Protein AF-A0A4V1A1A8-F1 (afdb_monomer_lite)

pLDDT: mean 90.23, std 8.87, range [41.28, 97.5]

Secondary structure (DSSP, 8-state):
-----TTTT-TTSB--TT-TTGGGSHHHHHHHHHHHHHS-HHHHHHHHHHTTTTTPPTT-SS----EEEEETTEEEESSHHHHHHHHHHHHHHHS---PPPSB-TTT--BEE-TTS--TTPEEB-STT-BHHHHHHHHH--

Structure (mmCIF, N/CA/C/O backbone):
data_AF-A0A4V1A1A8-F1
#
_entry.id   AF-A0A4V1A1A8-F1
#
loop_
_atom_site.group_PDB
_atom_site.id
_atom_site.type_symbol
_atom_site.label_atom_id
_atom_site.label_alt_id
_atom_site.label_comp_id
_atom_site.label_asym_id
_atom_site.label_entity_id
_atom_site.label_seq_id
_atom_site.pdbx_PDB_ins_code
_atom_site.Cartn_x
_atom_site.Cartn_y
_atom_site.Cartn_z
_atom_site.occupancy
_atom_site.B_iso_or_equiv
_atom_site.auth_seq_id
_atom_site.auth_comp_id
_atom_site.auth_asym_id
_atom_site.auth_atom_id
_atom_site.pdbx_PDB_model_num
ATOM 1 N N . MET A 1 1 ? 16.264 -15.815 8.026 1.00 41.28 1 MET A N 1
ATOM 2 C CA . MET A 1 1 ? 15.968 -16.641 6.838 1.00 41.28 1 MET A CA 1
ATOM 3 C C . MET A 1 1 ? 15.753 -15.684 5.678 1.00 41.28 1 MET A C 1
ATOM 5 O O . MET A 1 1 ? 14.864 -14.851 5.774 1.00 41.28 1 MET A O 1
ATOM 9 N N . ASN A 1 2 ? 16.626 -15.711 4.667 1.00 51.81 2 ASN A N 1
ATOM 10 C CA . ASN A 1 2 ? 16.478 -14.898 3.455 1.00 51.81 2 ASN A CA 1
ATOM 11 C C . ASN A 1 2 ? 15.438 -15.568 2.554 1.00 51.81 2 ASN A C 1
ATOM 13 O O . ASN A 1 2 ? 15.784 -16.324 1.651 1.00 51.81 2 ASN A O 1
ATOM 17 N N . GLU A 1 3 ? 14.159 -15.338 2.840 1.00 64.88 3 GLU A N 1
ATOM 18 C CA . GLU A 1 3 ? 13.093 -15.686 1.906 1.00 64.88 3 GLU A CA 1
ATOM 19 C C . GLU A 1 3 ? 13.126 -14.670 0.764 1.00 64.88 3 GLU A C 1
ATOM 21 O O . GLU A 1 3 ? 12.824 -13.486 0.926 1.00 64.88 3 GLU A O 1
ATOM 26 N N . GLN A 1 4 ? 13.599 -15.132 -0.385 1.00 72.31 4 GLN A N 1
ATOM 27 C CA . GLN A 1 4 ? 13.687 -14.344 -1.602 1.00 72.31 4 GLN A CA 1
ATOM 28 C C . GLN A 1 4 ? 12.271 -13.900 -2.011 1.00 72.31 4 GLN A C 1
ATOM 30 O O . GLN A 1 4 ? 11.339 -14.706 -1.943 1.00 72.31 4 GLN A O 1
ATOM 35 N N . PRO A 1 5 ? 12.059 -12.628 -2.395 1.00 82.62 5 PRO A N 1
ATOM 36 C CA . PRO A 1 5 ? 10.717 -12.141 -2.675 1.00 82.62 5 PRO A CA 1
ATOM 37 C C . PRO A 1 5 ? 10.124 -12.885 -3.881 1.00 82.62 5 PRO A C 1
ATOM 39 O O . PRO A 1 5 ? 10.819 -13.076 -4.882 1.00 82.62 5 PRO A O 1
ATOM 42 N N . PRO A 1 6 ? 8.830 -13.256 -3.841 1.00 87.50 6 PRO A N 1
ATOM 43 C CA . PRO A 1 6 ? 8.214 -14.118 -4.854 1.00 87.50 6 PRO A CA 1
ATOM 44 C C . PRO A 1 6 ? 8.130 -13.471 -6.242 1.00 87.50 6 PRO A C 1
ATOM 46 O O . PRO A 1 6 ? 7.838 -14.151 -7.217 1.00 87.50 6 PRO A O 1
ATOM 49 N N . CYS A 1 7 ? 8.357 -12.160 -6.338 1.00 91.62 7 CYS A N 1
ATOM 50 C CA . CYS A 1 7 ? 8.371 -11.408 -7.588 1.00 91.62 7 CYS A CA 1
ATOM 51 C C . CYS A 1 7 ? 9.718 -11.438 -8.324 1.00 91.62 7 CYS A C 1
ATOM 53 O O . CYS A 1 7 ? 9.786 -10.984 -9.467 1.00 91.62 7 CYS A O 1
ATOM 55 N N . LEU A 1 8 ? 10.795 -11.923 -7.697 1.00 89.88 8 LEU A N 1
ATOM 56 C CA . LEU A 1 8 ? 12.126 -11.860 -8.293 1.00 89.88 8 LEU A CA 1
ATOM 57 C C . LEU A 1 8 ? 12.198 -12.702 -9.577 1.00 89.88 8 LEU A C 1
ATOM 59 O O . LEU A 1 8 ? 11.859 -13.880 -9.576 1.00 89.88 8 LEU A O 1
ATOM 63 N N . GLY A 1 9 ? 12.666 -12.090 -10.668 1.00 86.81 9 GLY A N 1
ATOM 64 C CA . GLY A 1 9 ? 12.832 -12.755 -11.965 1.00 86.81 9 GLY A CA 1
ATOM 65 C C . GLY A 1 9 ? 11.541 -12.948 -12.767 1.00 86.81 9 GLY A C 1
ATOM 66 O O . GLY A 1 9 ? 11.590 -13.508 -13.860 1.00 86.81 9 GLY A O 1
ATOM 67 N N . LEU A 1 10 ? 10.396 -12.478 -12.266 1.00 91.56 10 LEU A N 1
ATOM 68 C CA . LEU A 1 10 ? 9.121 -12.580 -12.972 1.00 91.56 10 LEU A CA 1
ATOM 69 C C . LEU A 1 10 ? 8.844 -11.347 -13.851 1.00 91.56 10 LEU A C 1
ATOM 71 O O . LEU A 1 10 ? 9.268 -10.235 -13.524 1.00 91.56 10 LEU A O 1
ATOM 75 N N . PRO A 1 11 ? 8.120 -11.513 -14.973 1.00 92.75 11 PRO A N 1
ATOM 76 C CA . PRO A 1 11 ? 7.773 -10.409 -15.861 1.00 92.75 11 PRO A CA 1
ATOM 77 C C . PRO A 1 11 ? 6.652 -9.529 -15.283 1.00 92.75 11 PRO A C 1
ATOM 79 O O . PRO A 1 11 ? 5.968 -9.894 -14.330 1.00 92.75 11 PRO A O 1
ATOM 82 N N . GLY A 1 12 ? 6.428 -8.366 -15.901 1.00 92.25 12 GLY A N 1
ATOM 83 C CA . GLY A 1 12 ? 5.300 -7.477 -15.581 1.00 92.25 12 GLY A CA 1
ATOM 84 C C . GLY A 1 12 ? 5.540 -6.497 -14.429 1.00 92.25 12 GLY A C 1
ATOM 85 O O . GLY A 1 12 ? 4.695 -5.640 -14.180 1.00 92.25 12 GLY A O 1
ATOM 86 N N . PHE A 1 13 ? 6.692 -6.576 -13.757 1.00 94.69 13 PHE A N 1
ATOM 87 C CA . PHE A 1 13 ? 7.065 -5.653 -12.678 1.00 94.69 13 PHE A CA 1
ATOM 88 C C . PHE A 1 13 ? 7.715 -4.351 -13.160 1.00 94.69 13 PHE A C 1
ATOM 90 O O . PHE A 1 13 ? 7.761 -3.387 -12.401 1.00 94.69 13 PHE A O 1
ATOM 97 N N . LEU A 1 14 ? 8.186 -4.299 -14.407 1.00 93.88 14 LEU A N 1
ATOM 98 C CA . LEU A 1 14 ? 8.819 -3.126 -15.014 1.00 93.88 14 LEU A CA 1
ATOM 99 C C . LEU A 1 14 ? 8.037 -2.678 -16.252 1.00 93.88 14 LEU A C 1
ATOM 101 O O . LEU A 1 14 ? 7.546 -3.517 -17.014 1.00 93.88 14 LEU A O 1
ATOM 105 N N . ARG A 1 15 ? 7.957 -1.362 -16.471 1.00 92.19 15 ARG A N 1
ATOM 106 C CA . ARG A 1 15 ? 7.347 -0.753 -17.659 1.00 92.19 15 ARG A CA 1
ATOM 107 C C . ARG A 1 15 ? 8.175 -1.085 -18.909 1.00 92.19 15 ARG A C 1
ATOM 109 O O . ARG A 1 15 ? 9.352 -0.724 -18.956 1.00 92.19 15 ARG A O 1
ATOM 116 N N . PRO A 1 16 ? 7.584 -1.711 -19.943 1.00 89.00 16 PRO A N 1
ATOM 117 C CA . PRO A 1 16 ? 8.237 -1.869 -21.242 1.00 89.00 16 PRO A CA 1
ATOM 118 C C . PRO A 1 16 ? 8.486 -0.505 -21.903 1.00 89.00 16 PRO A C 1
ATOM 120 O O . PRO A 1 16 ? 7.675 0.408 -21.743 1.00 89.00 16 PRO A O 1
ATOM 123 N N . LYS A 1 17 ? 9.587 -0.365 -22.656 1.00 79.19 17 LYS A N 1
ATOM 124 C CA . LYS A 1 17 ? 10.033 0.928 -23.214 1.00 79.19 17 LYS A CA 1
ATOM 125 C C . LYS A 1 17 ? 9.026 1.590 -24.169 1.00 79.19 17 LYS A C 1
ATOM 127 O O . LYS A 1 17 ? 8.977 2.811 -24.195 1.00 79.19 17 LYS A O 1
ATOM 132 N N . ASP A 1 18 ? 8.161 0.819 -24.833 1.00 74.31 18 ASP A N 1
ATOM 133 C CA . ASP A 1 18 ? 7.342 1.316 -25.952 1.00 74.31 18 ASP A CA 1
ATOM 134 C C . ASP A 1 18 ? 5.853 0.943 -25.846 1.00 74.31 18 ASP A C 1
ATOM 136 O O . ASP A 1 18 ? 5.183 0.693 -26.846 1.00 74.31 18 ASP A O 1
ATOM 140 N N . THR A 1 19 ? 5.301 0.845 -24.631 1.00 76.88 19 THR A N 1
ATOM 141 C CA . THR A 1 19 ? 3.899 0.418 -24.456 1.00 76.88 19 THR A CA 1
ATOM 142 C C . THR A 1 19 ? 3.083 1.408 -23.634 1.00 76.88 19 THR A C 1
ATOM 144 O O . THR A 1 19 ? 3.043 1.360 -22.401 1.00 76.88 19 THR A O 1
ATOM 147 N N . SER A 1 20 ? 2.356 2.287 -24.330 1.00 77.12 20 SER A N 1
ATOM 148 C CA . SER A 1 20 ? 1.250 3.035 -23.727 1.00 77.12 20 SER A CA 1
ATOM 149 C C . SER A 1 20 ? 0.192 2.053 -23.219 1.00 77.12 20 SER A C 1
ATOM 151 O O . SER A 1 20 ? -0.173 1.117 -23.92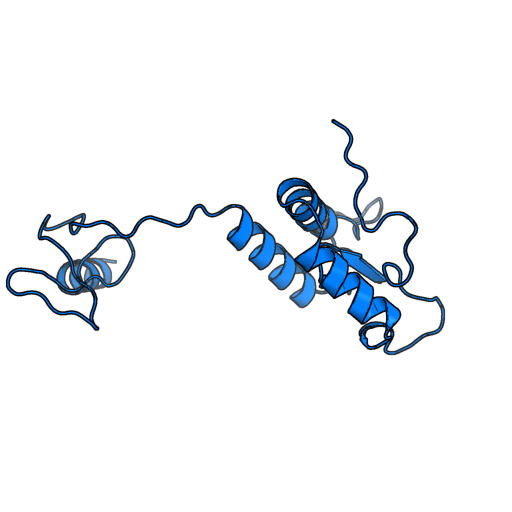6 1.00 77.12 20 SER A O 1
ATOM 153 N N . GLY A 1 21 ? -0.310 2.245 -21.999 1.00 84.25 21 GLY A N 1
ATOM 154 C CA . GLY A 1 21 ? -1.302 1.330 -21.426 1.00 84.25 21 GLY A CA 1
ATOM 155 C C . GLY A 1 21 ? -0.719 0.069 -20.779 1.00 84.25 21 GLY A C 1
ATOM 156 O O . GLY A 1 21 ? -1.472 -0.854 -20.483 1.00 84.25 21 GLY A O 1
ATOM 157 N N . TRP A 1 22 ? 0.589 0.013 -20.501 1.00 88.69 22 TRP A N 1
ATOM 158 C CA . TRP A 1 22 ? 1.225 -1.158 -19.877 1.00 88.69 22 TRP A CA 1
ATOM 159 C C . TRP A 1 22 ? 0.541 -1.643 -18.580 1.00 88.69 22 TRP A C 1
ATOM 161 O O . TRP A 1 22 ? 0.607 -2.824 -18.244 1.00 88.69 22 TRP A O 1
ATOM 171 N N . GLN A 1 23 ? -0.168 -0.756 -17.875 1.00 88.81 23 GLN A N 1
ATOM 172 C CA . GLN A 1 23 ? -0.936 -1.062 -16.668 1.00 88.81 23 GLN A CA 1
ATOM 173 C C . GLN A 1 23 ? -2.068 -2.088 -16.861 1.00 88.81 23 GLN A C 1
ATOM 175 O O . GLN A 1 23 ? -2.506 -2.675 -15.870 1.00 88.81 23 GLN A O 1
ATOM 180 N N . VAL A 1 24 ? -2.553 -2.289 -18.094 1.00 91.62 24 VAL A N 1
ATOM 181 C CA . VAL A 1 24 ? -3.603 -3.276 -18.417 1.00 91.62 24 VAL A CA 1
ATOM 182 C C . VAL A 1 24 ? -3.062 -4.538 -19.088 1.00 91.62 24 VAL A C 1
ATOM 184 O O . VAL A 1 24 ? -3.839 -5.431 -19.417 1.00 91.62 24 VAL A O 1
ATOM 187 N N . LEU A 1 25 ? -1.745 -4.647 -19.286 1.00 92.88 25 LEU A N 1
ATOM 188 C CA . LEU A 1 25 ? -1.165 -5.862 -19.851 1.00 92.88 25 LEU A CA 1
ATOM 189 C C . LEU A 1 25 ? -1.400 -7.051 -18.907 1.00 92.88 25 LEU A C 1
ATOM 191 O O . LEU A 1 25 ? -1.261 -6.889 -17.689 1.00 92.88 25 LEU A O 1
ATOM 195 N N . PRO A 1 26 ? -1.664 -8.259 -19.440 1.00 94.06 26 PRO A N 1
ATOM 196 C CA . PRO A 1 26 ? -1.860 -9.452 -18.620 1.00 94.06 26 PRO A CA 1
ATOM 197 C C . PRO A 1 26 ? -0.712 -9.701 -17.636 1.00 94.06 26 PRO A C 1
ATOM 199 O O . PRO A 1 26 ? -0.958 -10.005 -16.472 1.00 94.06 26 PRO A O 1
ATOM 202 N N . ALA A 1 27 ? 0.536 -9.486 -18.067 1.00 93.25 27 ALA A N 1
ATOM 203 C CA . ALA A 1 27 ? 1.712 -9.628 -17.210 1.00 93.25 27 ALA A CA 1
ATOM 204 C C . ALA A 1 27 ? 1.703 -8.638 -16.032 1.00 93.25 27 ALA A C 1
ATOM 206 O O . ALA A 1 27 ? 1.991 -9.024 -14.904 1.00 93.25 27 ALA A O 1
ATOM 207 N N . THR A 1 28 ? 1.319 -7.380 -16.262 1.00 94.75 28 THR A N 1
ATOM 208 C CA . THR A 1 28 ? 1.236 -6.356 -15.209 1.00 94.75 28 THR A CA 1
ATOM 209 C C . THR A 1 28 ? 0.095 -6.646 -14.237 1.00 94.75 28 THR A C 1
ATOM 211 O O . THR A 1 28 ? 0.249 -6.495 -13.025 1.00 94.75 28 THR A O 1
ATOM 214 N N . ILE A 1 29 ? -1.054 -7.104 -14.743 1.00 94.75 29 ILE A N 1
ATOM 215 C CA . ILE A 1 29 ? -2.187 -7.522 -13.906 1.00 94.75 29 ILE A CA 1
ATOM 216 C C . ILE A 1 29 ? -1.778 -8.707 -13.019 1.00 94.75 29 ILE A C 1
ATOM 218 O O . ILE A 1 29 ? -2.016 -8.671 -11.809 1.00 94.75 29 ILE A O 1
ATOM 222 N N . ALA A 1 30 ? -1.104 -9.708 -13.594 1.00 94.94 30 ALA A N 1
ATOM 223 C CA . ALA A 1 30 ? -0.584 -10.858 -12.861 1.00 94.94 30 ALA A CA 1
ATOM 224 C C . ALA A 1 30 ? 0.469 -10.452 -11.816 1.00 94.94 30 ALA A C 1
ATOM 226 O O . ALA A 1 30 ? 0.405 -10.918 -10.680 1.00 94.94 30 ALA A O 1
ATOM 227 N N . ALA A 1 31 ? 1.383 -9.538 -12.153 1.00 95.00 31 ALA A N 1
ATOM 228 C CA . ALA A 1 31 ? 2.392 -9.019 -11.230 1.00 95.00 31 ALA A CA 1
ATOM 229 C C . ALA A 1 31 ? 1.759 -8.325 -10.012 1.00 95.00 31 ALA A C 1
ATOM 231 O O . ALA A 1 31 ? 2.166 -8.568 -8.873 1.00 95.00 31 ALA A O 1
ATOM 232 N N . LYS A 1 32 ? 0.716 -7.510 -10.227 1.00 95.25 32 LYS A N 1
ATOM 233 C CA . LYS A 1 32 ? -0.032 -6.873 -9.130 1.00 95.25 32 LYS A CA 1
ATOM 234 C C . LYS A 1 32 ? -0.672 -7.904 -8.203 1.00 95.25 32 LYS A C 1
ATOM 236 O O . LYS A 1 32 ? -0.498 -7.796 -6.991 1.00 95.25 32 LYS A O 1
ATOM 241 N N . ALA A 1 33 ? -1.382 -8.884 -8.769 1.00 93.94 33 ALA A N 1
ATOM 242 C CA . ALA A 1 33 ? -2.033 -9.945 -8.001 1.00 93.94 33 ALA A CA 1
ATOM 243 C C . ALA A 1 33 ? -1.004 -10.755 -7.201 1.00 93.94 33 ALA A C 1
ATOM 245 O O . ALA A 1 33 ? -1.138 -10.904 -5.991 1.00 93.94 33 ALA A O 1
ATOM 246 N N . LEU A 1 34 ? 0.097 -11.163 -7.840 1.00 94.25 34 LEU A N 1
ATOM 247 C CA . LEU A 1 34 ? 1.182 -11.876 -7.172 1.00 94.25 34 LEU A CA 1
ATOM 248 C C . LEU A 1 34 ? 1.725 -11.093 -5.970 1.00 94.25 34 LEU A C 1
ATOM 250 O O . LEU A 1 34 ? 1.898 -11.657 -4.889 1.00 94.25 34 LEU A O 1
ATOM 254 N N . CYS A 1 35 ? 1.968 -9.792 -6.147 1.00 93.38 35 CYS A N 1
ATOM 255 C CA . CYS A 1 35 ? 2.412 -8.919 -5.068 1.00 93.38 35 CYS A CA 1
ATOM 256 C C . CYS A 1 35 ? 1.437 -8.932 -3.885 1.00 93.38 35 CYS A C 1
ATOM 258 O O . CYS A 1 35 ? 1.877 -9.071 -2.748 1.00 93.38 35 CYS A O 1
ATOM 260 N N . SER A 1 36 ? 0.140 -8.760 -4.144 1.00 89.00 36 SER A N 1
ATOM 261 C CA . SER A 1 36 ? -0.886 -8.672 -3.101 1.00 89.00 36 SER A CA 1
ATOM 262 C C . SER A 1 36 ? -1.179 -10.008 -2.414 1.00 89.00 36 SER A C 1
ATOM 264 O O . SER A 1 36 ? -1.484 -10.007 -1.223 1.00 89.00 36 SER A O 1
ATOM 266 N N . ASP A 1 37 ? -1.051 -11.122 -3.135 1.00 92.25 37 ASP A N 1
ATOM 267 C CA . ASP A 1 37 ? -1.521 -12.431 -2.671 1.00 92.25 37 ASP A CA 1
ATOM 268 C C . ASP A 1 37 ? -0.405 -13.306 -2.084 1.00 92.25 37 ASP A C 1
ATOM 270 O O . ASP A 1 37 ? -0.658 -14.127 -1.202 1.00 92.25 37 ASP A O 1
ATOM 274 N N . ARG A 1 38 ? 0.830 -13.178 -2.590 1.00 91.50 38 ARG A N 1
ATOM 275 C CA . ARG A 1 38 ? 1.940 -14.098 -2.267 1.00 91.50 38 ARG A CA 1
ATOM 276 C C . ARG A 1 38 ? 3.065 -13.452 -1.466 1.00 91.50 38 ARG A C 1
ATOM 278 O O . ARG A 1 38 ? 3.880 -14.174 -0.900 1.00 91.50 38 ARG A O 1
ATOM 285 N N . CYS A 1 39 ? 3.172 -12.124 -1.455 1.00 93.19 39 CYS A N 1
ATOM 286 C CA . CYS A 1 39 ? 4.303 -11.459 -0.814 1.00 93.19 39 CYS A CA 1
ATOM 287 C C . CYS A 1 39 ? 4.178 -11.509 0.720 1.00 93.19 39 CYS A C 1
ATOM 289 O O . CYS A 1 39 ? 3.134 -11.112 1.248 1.00 93.19 39 CYS A O 1
ATOM 291 N N . PRO A 1 40 ? 5.227 -11.933 1.455 1.00 92.75 40 PRO A N 1
ATOM 292 C CA . PRO A 1 40 ? 5.229 -11.871 2.912 1.00 92.75 40 PRO A CA 1
ATOM 293 C C . PRO A 1 40 ? 4.931 -10.454 3.410 1.00 92.75 40 PRO A C 1
ATOM 295 O O .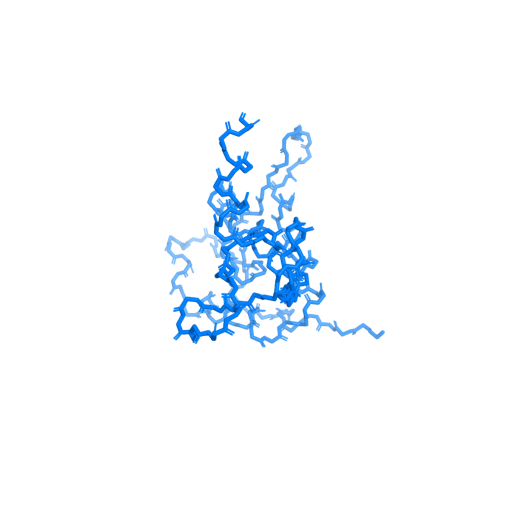 PRO A 1 40 ? 5.430 -9.476 2.850 1.00 92.75 40 PRO A O 1
ATOM 298 N N . ARG A 1 41 ? 4.133 -10.335 4.479 1.00 91.00 41 ARG A N 1
ATOM 299 C CA . ARG A 1 41 ? 3.618 -9.043 4.973 1.00 91.00 41 ARG A CA 1
ATOM 300 C C . ARG A 1 41 ? 4.726 -8.013 5.212 1.00 91.00 41 ARG A C 1
ATOM 302 O O . ARG A 1 41 ? 4.571 -6.859 4.812 1.00 91.00 41 ARG A O 1
ATOM 309 N N . ASP A 1 42 ? 5.827 -8.423 5.838 1.00 91.88 42 ASP A N 1
ATOM 310 C CA . ASP A 1 42 ? 6.936 -7.525 6.174 1.00 91.88 42 ASP A CA 1
ATOM 311 C C . ASP A 1 42 ? 7.694 -7.067 4.924 1.00 91.88 42 ASP A C 1
ATOM 313 O O . ASP A 1 42 ? 7.950 -5.873 4.758 1.00 91.88 42 ASP A O 1
ATOM 317 N N . THR A 1 43 ? 7.956 -7.984 3.989 1.00 93.81 43 THR A N 1
ATOM 318 C CA . THR A 1 43 ? 8.564 -7.676 2.687 1.00 93.81 43 THR A CA 1
ATOM 319 C C . THR A 1 43 ? 7.672 -6.749 1.864 1.00 93.81 43 THR A C 1
ATOM 321 O O . THR A 1 43 ? 8.151 -5.782 1.270 1.00 93.81 43 THR A O 1
ATOM 324 N N . PHE A 1 44 ? 6.360 -6.984 1.867 1.00 94.81 44 PHE A N 1
ATOM 325 C CA . PHE A 1 44 ? 5.384 -6.145 1.179 1.00 94.81 44 PHE A CA 1
ATOM 326 C C . PHE A 1 44 ? 5.317 -4.731 1.782 1.00 94.81 44 PHE A C 1
ATOM 328 O O . PHE A 1 44 ? 5.300 -3.743 1.045 1.00 94.81 44 PHE A O 1
ATOM 335 N N . LEU A 1 45 ? 5.350 -4.612 3.116 1.00 95.00 45 LEU A N 1
ATOM 336 C CA . LEU A 1 45 ? 5.409 -3.323 3.812 1.00 95.00 45 LEU A CA 1
ATOM 337 C C . LEU A 1 45 ? 6.716 -2.569 3.523 1.00 95.00 45 LEU A C 1
ATOM 339 O O . LEU A 1 45 ? 6.679 -1.363 3.265 1.00 95.00 45 LEU A O 1
ATOM 343 N N . ALA A 1 46 ? 7.860 -3.256 3.554 1.00 95.12 46 ALA A N 1
ATOM 344 C CA . ALA A 1 46 ? 9.151 -2.666 3.207 1.00 95.12 46 ALA A CA 1
ATOM 345 C C . ALA A 1 46 ? 9.151 -2.166 1.753 1.00 95.12 46 ALA A C 1
ATOM 347 O O . ALA A 1 46 ? 9.502 -1.015 1.504 1.00 95.12 46 ALA A O 1
ATOM 348 N N . CYS A 1 47 ? 8.637 -2.977 0.822 1.00 96.31 47 CYS A N 1
ATOM 349 C CA . CYS A 1 47 ? 8.469 -2.610 -0.583 1.00 96.31 47 CYS A CA 1
ATOM 350 C C . CYS A 1 47 ? 7.608 -1.345 -0.750 1.00 96.31 47 CYS A C 1
ATOM 352 O O . CYS A 1 47 ? 7.998 -0.429 -1.473 1.00 96.31 47 CYS A O 1
ATOM 354 N N . ALA A 1 48 ? 6.481 -1.243 -0.033 1.00 97.06 48 ALA A N 1
ATOM 355 C CA . ALA A 1 48 ? 5.612 -0.065 -0.083 1.00 97.06 48 ALA A CA 1
ATOM 356 C C . ALA A 1 48 ? 6.317 1.211 0.406 1.00 97.0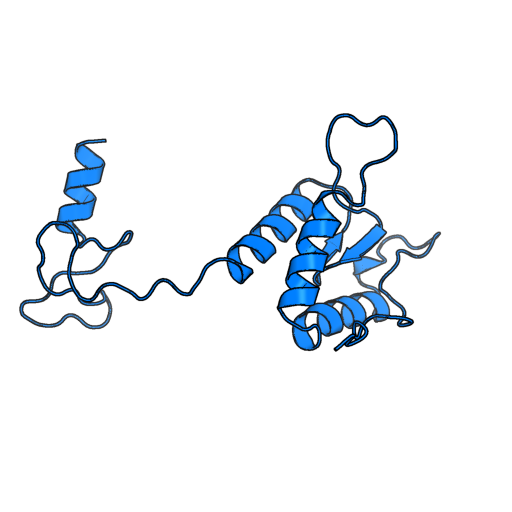6 48 ALA A C 1
ATOM 358 O O . ALA A 1 48 ? 6.108 2.284 -0.158 1.00 97.06 48 ALA A O 1
ATOM 359 N N . ARG A 1 49 ? 7.158 1.103 1.445 1.00 97.00 49 ARG A N 1
ATOM 360 C CA . ARG A 1 49 ? 7.959 2.226 1.958 1.00 97.00 49 ARG A CA 1
ATOM 361 C C . ARG A 1 49 ? 9.031 2.651 0.962 1.00 97.00 49 ARG A C 1
ATOM 363 O O . ARG A 1 49 ? 9.128 3.837 0.677 1.00 97.00 49 ARG A O 1
ATOM 370 N N . SER A 1 50 ? 9.779 1.702 0.401 1.00 96.69 50 SER A N 1
ATOM 371 C CA . SER A 1 50 ? 10.799 1.991 -0.613 1.00 96.69 50 SER A CA 1
ATOM 372 C C . SER A 1 50 ? 10.199 2.660 -1.851 1.00 96.69 50 SER A C 1
ATOM 374 O O . SER A 1 50 ? 10.779 3.600 -2.385 1.00 96.69 50 SER A O 1
ATOM 376 N N . ALA A 1 51 ? 9.002 2.245 -2.271 1.00 97.31 51 ALA A N 1
ATOM 377 C CA . ALA A 1 51 ? 8.314 2.834 -3.416 1.00 97.31 51 ALA A CA 1
ATOM 378 C C . ALA A 1 51 ? 7.983 4.329 -3.243 1.00 97.31 51 ALA A C 1
ATOM 380 O O . ALA A 1 51 ? 7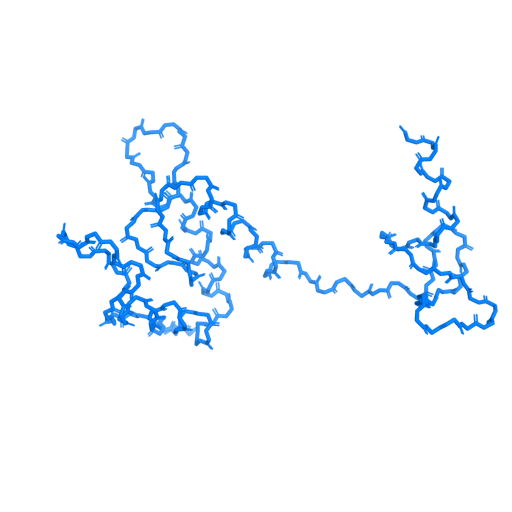.792 5.014 -4.244 1.00 97.31 51 ALA A O 1
ATOM 381 N N . LEU A 1 52 ? 7.921 4.855 -2.011 1.00 97.50 52 LEU A N 1
ATOM 382 C CA . LEU A 1 52 ? 7.667 6.282 -1.778 1.00 97.50 52 LEU A CA 1
ATOM 383 C C . LEU A 1 52 ? 8.849 7.183 -2.145 1.00 97.50 52 LEU A C 1
ATOM 385 O O . LEU A 1 52 ? 8.637 8.371 -2.356 1.00 97.50 52 LEU A O 1
ATOM 389 N N . THR A 1 53 ? 10.066 6.642 -2.209 1.00 95.31 53 THR A N 1
ATOM 390 C CA . THR A 1 53 ? 11.278 7.431 -2.480 1.00 95.31 53 THR A CA 1
ATOM 391 C C . THR A 1 53 ? 12.096 6.906 -3.654 1.00 95.31 53 THR A C 1
ATOM 393 O O . THR A 1 53 ? 13.015 7.583 -4.098 1.00 95.31 53 THR A O 1
ATOM 396 N N . ALA A 1 54 ? 11.790 5.717 -4.181 1.00 95.56 54 ALA A N 1
ATOM 397 C CA . ALA A 1 54 ? 12.572 5.079 -5.242 1.00 95.56 54 ALA A CA 1
ATOM 398 C C . ALA A 1 54 ? 12.552 5.817 -6.596 1.00 95.56 54 ALA A C 1
ATOM 400 O O . ALA A 1 54 ? 13.319 5.452 -7.480 1.00 95.56 54 ALA A O 1
ATOM 401 N N . GLY A 1 55 ? 11.690 6.822 -6.776 1.00 92.88 55 GLY A N 1
ATOM 402 C CA . GLY A 1 55 ? 11.701 7.688 -7.958 1.00 92.88 55 GLY A CA 1
ATOM 403 C C . GLY A 1 55 ? 12.570 8.938 -7.808 1.00 92.88 55 GLY A C 1
ATOM 404 O O . GLY A 1 55 ? 12.635 9.718 -8.749 1.00 92.88 55 GLY A O 1
ATOM 405 N N . THR A 1 56 ? 13.195 9.141 -6.645 1.00 92.69 56 THR A N 1
ATOM 406 C CA . THR A 1 56 ? 14.018 10.325 -6.355 1.00 92.69 56 THR A CA 1
ATOM 407 C C . THR A 1 56 ? 15.387 10.185 -7.012 1.00 92.69 56 THR A C 1
ATOM 409 O O . THR A 1 56 ? 16.111 9.220 -6.748 1.00 92.69 56 THR A O 1
ATOM 412 N N . CYS A 1 57 ? 15.749 11.147 -7.853 1.00 88.00 57 CYS A N 1
ATOM 413 C CA . CYS A 1 57 ? 17.052 11.213 -8.507 1.00 88.00 57 CYS A CA 1
ATOM 414 C C . CYS A 1 57 ? 18.089 11.953 -7.649 1.00 88.00 57 CYS A C 1
ATOM 416 O O . CYS A 1 57 ? 17.766 12.706 -6.731 1.00 88.00 57 CYS A O 1
ATOM 418 N N . PHE A 1 58 ? 19.371 11.758 -7.969 1.00 87.06 58 PHE A N 1
ATOM 419 C CA . PHE A 1 58 ? 20.452 12.506 -7.329 1.00 87.06 58 PHE A CA 1
ATOM 420 C C . PHE A 1 58 ? 20.288 14.013 -7.580 1.00 87.06 58 PHE A C 1
ATOM 422 O O . PHE A 1 58 ? 20.184 14.437 -8.730 1.00 87.06 58 PHE A O 1
ATOM 429 N N . GLY A 1 59 ? 20.292 14.806 -6.507 1.00 86.06 59 GLY A N 1
ATOM 430 C CA . GLY A 1 59 ? 20.148 16.264 -6.565 1.00 86.06 59 GLY A CA 1
ATOM 431 C C . GLY A 1 59 ? 18.709 16.784 -6.484 1.00 86.06 59 GLY A C 1
ATOM 432 O O . GLY A 1 59 ? 18.525 17.996 -6.454 1.00 86.06 59 GLY A O 1
ATOM 433 N N . GLU A 1 60 ? 17.698 15.913 -6.416 1.00 86.44 60 GLU A N 1
ATOM 434 C CA . GLU A 1 60 ? 16.327 16.335 -6.106 1.00 86.44 60 GLU A CA 1
ATOM 435 C C . GLU A 1 60 ? 16.162 16.528 -4.588 1.00 86.44 60 GLU A C 1
ATOM 437 O O . GLU A 1 60 ? 16.487 15.639 -3.800 1.00 86.44 60 GLU A O 1
ATOM 442 N N . GLU A 1 61 ? 15.656 17.693 -4.169 1.00 83.00 61 GLU A N 1
ATOM 443 C CA . GLU A 1 61 ? 15.386 17.988 -2.752 1.00 83.00 61 GLU A CA 1
ATOM 444 C C . GLU A 1 61 ? 14.083 17.339 -2.261 1.00 83.00 61 GLU A C 1
ATO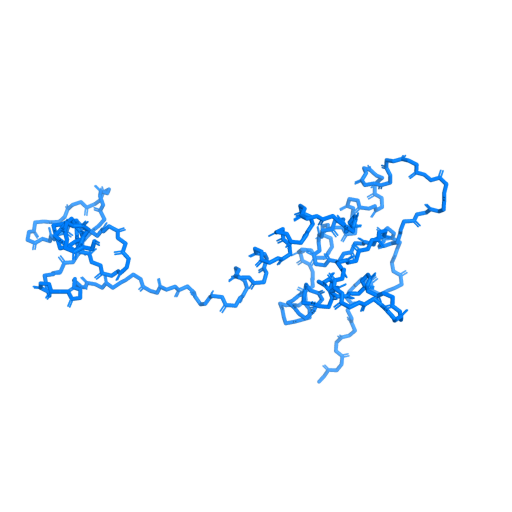M 446 O O . GLU A 1 61 ? 13.977 16.933 -1.102 1.00 83.00 61 GLU A O 1
ATOM 451 N N . GLU A 1 62 ? 13.090 17.207 -3.144 1.00 86.94 62 GLU A N 1
ATOM 452 C CA . GLU A 1 62 ? 11.792 16.621 -2.814 1.00 86.94 62 GLU A CA 1
ATOM 453 C C . GLU A 1 62 ? 11.731 15.131 -3.191 1.00 86.94 62 GLU A C 1
ATOM 455 O O . GLU A 1 62 ? 11.971 14.778 -4.349 1.00 86.94 62 GLU A O 1
ATOM 460 N N . PRO A 1 63 ? 11.361 14.234 -2.254 1.00 88.94 63 PRO A N 1
ATOM 461 C CA . PRO A 1 63 ? 11.230 12.814 -2.550 1.00 88.94 63 PRO A CA 1
ATOM 462 C C . PRO A 1 63 ? 10.151 12.541 -3.596 1.00 88.94 63 PRO A C 1
ATOM 464 O O . PRO A 1 63 ? 9.006 12.980 -3.457 1.00 88.94 63 PRO A O 1
ATOM 467 N N . ARG A 1 64 ? 10.486 11.718 -4.591 1.00 92.50 64 ARG A N 1
ATOM 468 C CA . ARG A 1 64 ? 9.542 11.250 -5.607 1.00 92.50 64 ARG A CA 1
ATOM 469 C C . ARG A 1 64 ? 9.250 9.767 -5.458 1.00 92.50 64 ARG A C 1
ATOM 471 O O . ARG A 1 64 ? 10.137 8.924 -5.286 1.00 92.50 64 ARG A O 1
ATOM 478 N N . VAL A 1 65 ? 7.966 9.444 -5.576 1.00 96.44 65 VAL A N 1
ATOM 479 C CA . VAL A 1 65 ? 7.509 8.056 -5.630 1.00 96.44 65 VAL A CA 1
ATOM 480 C C . VAL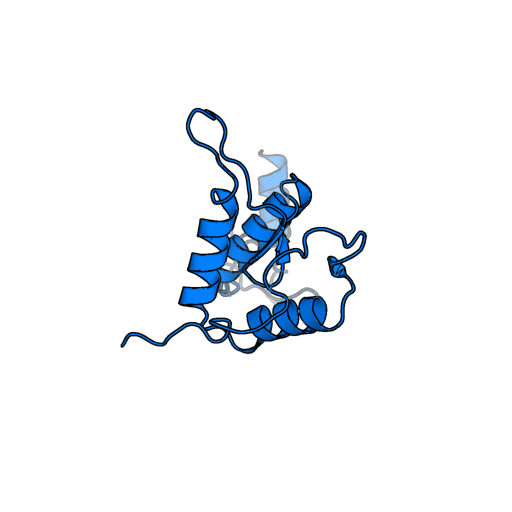 A 1 65 ? 7.991 7.382 -6.906 1.00 96.44 65 VAL A C 1
ATOM 482 O O . VAL A 1 65 ? 8.217 8.039 -7.920 1.00 96.44 65 VAL A O 1
ATOM 485 N N . ALA A 1 66 ? 8.119 6.059 -6.862 1.00 96.62 66 ALA A N 1
ATOM 486 C CA . ALA A 1 66 ? 8.552 5.268 -8.002 1.00 96.62 66 ALA A CA 1
ATOM 487 C C . ALA A 1 66 ? 7.699 5.543 -9.262 1.00 96.62 66 ALA A C 1
ATOM 489 O O . ALA A 1 66 ? 6.488 5.778 -9.179 1.00 96.62 66 ALA A O 1
ATOM 490 N N . ASP A 1 67 ? 8.324 5.467 -10.436 1.00 94.12 67 ASP A N 1
ATOM 491 C CA . ASP A 1 67 ? 7.661 5.513 -11.744 1.00 94.12 67 ASP A CA 1
ATOM 492 C C . ASP A 1 67 ? 8.045 4.285 -12.576 1.00 94.12 67 ASP A C 1
ATOM 494 O O . ASP A 1 67 ? 9.166 3.786 -12.497 1.00 94.12 67 ASP A O 1
ATOM 498 N N . GLY A 1 68 ? 7.105 3.800 -13.385 1.00 93.88 68 GLY A N 1
ATOM 499 C CA . GLY A 1 68 ? 7.346 2.743 -14.360 1.00 93.88 68 GLY A CA 1
ATOM 500 C C . GLY A 1 68 ? 7.574 1.355 -13.760 1.00 93.88 68 GLY A C 1
ATOM 501 O O . GLY A 1 68 ? 8.181 0.512 -14.415 1.00 93.88 68 GLY A O 1
ATOM 502 N N . VAL A 1 69 ? 7.099 1.094 -12.540 1.00 95.44 69 VAL A N 1
ATOM 503 C CA . VAL A 1 69 ? 7.293 -0.192 -11.846 1.00 95.44 69 VAL A CA 1
ATOM 504 C C . VAL A 1 69 ? 6.040 -0.633 -11.094 1.00 95.44 69 VAL A C 1
ATOM 506 O O . VAL A 1 69 ? 5.211 0.194 -10.721 1.00 95.44 69 VAL A O 1
ATOM 509 N N . VAL A 1 70 ? 5.887 -1.937 -10.857 1.00 96.25 70 VAL A N 1
ATOM 510 C CA . VAL A 1 70 ? 4.894 -2.470 -9.916 1.00 96.25 70 VAL A CA 1
ATOM 511 C C . VAL A 1 70 ? 5.570 -2.693 -8.569 1.00 96.25 70 VAL A C 1
ATOM 513 O O . VAL A 1 70 ? 6.439 -3.553 -8.445 1.00 96.25 70 VAL A O 1
ATOM 516 N N . MET A 1 71 ? 5.154 -1.950 -7.546 1.00 96.31 71 MET A N 1
ATOM 517 C CA . MET A 1 71 ? 5.640 -2.119 -6.174 1.00 96.31 71 MET A CA 1
ATOM 518 C C . MET A 1 71 ? 4.465 -2.146 -5.205 1.00 96.31 71 MET A C 1
ATOM 520 O O . MET A 1 71 ? 3.503 -1.396 -5.358 1.00 96.31 71 MET A O 1
ATOM 524 N N . ALA A 1 72 ? 4.523 -3.044 -4.218 1.00 95.44 72 ALA A N 1
ATOM 525 C CA . ALA A 1 72 ? 3.443 -3.259 -3.252 1.00 95.44 72 ALA A CA 1
ATOM 526 C C . ALA A 1 72 ? 2.048 -3.410 -3.907 1.00 95.44 72 ALA A C 1
ATOM 528 O O . ALA A 1 72 ? 1.057 -2.848 -3.441 1.00 95.44 72 ALA A O 1
ATOM 529 N N . GLY A 1 73 ? 1.978 -4.142 -5.028 1.00 95.25 73 GLY A N 1
ATOM 530 C CA . GLY A 1 73 ? 0.733 -4.395 -5.773 1.00 95.25 73 GLY A CA 1
ATOM 531 C C . GLY A 1 73 ? 0.170 -3.184 -6.532 1.00 95.25 73 GLY A C 1
ATOM 532 O O . GLY A 1 73 ? -0.931 -3.253 -7.085 1.00 95.25 73 GLY A O 1
ATOM 533 N N . ILE A 1 74 ? 0.904 -2.072 -6.581 1.00 96.19 74 ILE A N 1
ATOM 534 C CA . ILE A 1 74 ? 0.488 -0.816 -7.210 1.00 96.19 74 ILE A CA 1
ATOM 535 C C . ILE A 1 74 ? 1.354 -0.565 -8.444 1.00 96.19 74 ILE A C 1
ATOM 537 O O . ILE A 1 74 ? 2.565 -0.735 -8.398 1.00 96.19 74 ILE A O 1
ATOM 541 N N . VAL A 1 75 ? 0.727 -0.131 -9.542 1.00 95.94 75 VAL A N 1
ATOM 542 C CA . VAL A 1 75 ? 1.451 0.419 -10.697 1.00 95.94 75 VAL A CA 1
ATOM 543 C C . VAL A 1 75 ? 1.887 1.829 -10.335 1.00 95.94 75 VAL A C 1
ATOM 545 O O . VAL A 1 75 ? 1.050 2.732 -10.240 1.00 95.94 75 VAL A O 1
ATOM 548 N N . CYS A 1 76 ? 3.179 2.003 -10.103 1.00 96.31 76 CYS A N 1
ATOM 549 C CA . CYS A 1 76 ? 3.760 3.264 -9.699 1.00 96.31 76 CYS A CA 1
ATOM 550 C C . CYS A 1 76 ? 3.990 4.160 -10.923 1.00 96.31 76 CYS A C 1
ATOM 552 O O . CYS A 1 76 ? 4.585 3.727 -11.911 1.00 96.31 76 CYS A O 1
ATOM 554 N N . ARG A 1 77 ? 3.456 5.387 -10.872 1.00 93.81 77 ARG A N 1
ATOM 555 C CA . ARG A 1 77 ? 3.423 6.343 -11.998 1.00 93.81 77 ARG A CA 1
ATOM 556 C C . ARG A 1 77 ? 4.138 7.667 -11.707 1.00 93.81 77 ARG A C 1
ATOM 558 O O . ARG A 1 77 ? 3.942 8.637 -12.430 1.00 93.81 77 ARG A O 1
ATOM 565 N N . GLY A 1 78 ? 4.890 7.746 -10.609 1.00 93.62 78 GLY A N 1
ATOM 566 C CA . GLY A 1 78 ? 5.558 8.984 -10.204 1.00 93.62 78 GLY A CA 1
ATOM 567 C C . GLY A 1 78 ? 4.610 10.125 -9.809 1.00 93.62 78 GLY A C 1
ATOM 568 O O . GLY A 1 78 ? 5.038 11.275 -9.809 1.00 93.62 78 GLY A O 1
ATOM 569 N N . ASP A 1 79 ? 3.335 9.832 -9.517 1.00 94.00 79 ASP A N 1
ATOM 570 C CA . ASP A 1 79 ? 2.282 10.828 -9.277 1.00 94.00 79 ASP A CA 1
ATOM 571 C C . ASP A 1 79 ? 1.736 10.819 -7.832 1.00 94.00 79 ASP A C 1
ATOM 573 O O . ASP A 1 79 ? 1.860 9.848 -7.077 1.00 94.00 79 ASP A O 1
ATOM 577 N N . ALA A 1 80 ? 1.065 11.910 -7.448 1.00 95.00 80 ALA A N 1
ATOM 578 C CA . ALA A 1 80 ? 0.478 12.074 -6.113 1.00 95.00 80 ALA A CA 1
ATOM 579 C C . ALA A 1 80 ? -0.611 11.027 -5.792 1.00 95.00 80 ALA A C 1
ATOM 581 O O . ALA A 1 80 ? -0.864 10.701 -4.628 1.00 95.00 80 ALA A O 1
ATOM 582 N N . LEU A 1 81 ? -1.273 10.470 -6.816 1.00 95.69 81 LEU A N 1
ATOM 583 C CA . LEU A 1 81 ? -2.262 9.404 -6.634 1.00 95.69 81 LEU A CA 1
ATOM 584 C C . LEU A 1 81 ? -1.591 8.095 -6.204 1.00 95.69 81 LEU A C 1
ATOM 586 O O . LEU A 1 81 ? -2.086 7.421 -5.295 1.00 95.69 81 LEU A O 1
ATOM 590 N N . THR A 1 82 ? -0.456 7.765 -6.818 1.00 96.25 82 THR A N 1
ATOM 591 C CA . THR A 1 82 ? 0.404 6.636 -6.455 1.00 96.25 82 THR A CA 1
ATOM 592 C C . THR A 1 82 ? 0.908 6.805 -5.028 1.00 96.25 82 THR A C 1
ATOM 594 O O . THR A 1 82 ? 0.780 5.881 -4.222 1.00 96.25 82 THR A O 1
ATOM 597 N N . GLU A 1 83 ? 1.399 7.995 -4.678 1.00 97.19 83 GLU A N 1
ATOM 598 C CA . GLU A 1 83 ? 1.858 8.297 -3.321 1.00 97.19 83 GLU A CA 1
ATOM 599 C C . GLU A 1 83 ? 0.757 8.071 -2.280 1.00 97.19 83 GLU A C 1
ATOM 601 O O . GLU A 1 83 ? 0.941 7.345 -1.297 1.00 97.19 83 GLU A O 1
ATOM 606 N N . LYS A 1 84 ? -0.430 8.639 -2.519 1.00 97.38 84 LYS A N 1
ATOM 607 C CA . LYS A 1 84 ? -1.585 8.483 -1.629 1.00 97.38 84 LYS A CA 1
ATOM 608 C C . LYS A 1 84 ? -1.987 7.015 -1.470 1.00 97.38 84 LYS A C 1
ATOM 610 O O . LYS A 1 84 ? -2.341 6.595 -0.363 1.00 97.38 84 LYS A O 1
ATOM 615 N N . ALA A 1 85 ? -1.936 6.233 -2.549 1.00 96.75 85 ALA A N 1
ATOM 616 C CA . ALA A 1 85 ? -2.235 4.804 -2.516 1.00 96.75 85 ALA A CA 1
ATOM 617 C C . ALA A 1 85 ? -1.205 4.025 -1.677 1.00 96.75 85 ALA A C 1
ATOM 619 O O . ALA A 1 85 ? -1.600 3.268 -0.787 1.00 96.75 85 ALA A O 1
ATOM 620 N N . LEU A 1 86 ? 0.092 4.272 -1.876 1.00 97.25 86 LEU A N 1
ATOM 621 C CA . LEU A 1 86 ? 1.171 3.647 -1.101 1.00 97.25 86 LEU A CA 1
ATOM 622 C C . LEU A 1 86 ? 1.082 3.997 0.390 1.00 97.25 86 LEU A C 1
ATOM 624 O O . LEU A 1 86 ? 1.123 3.108 1.243 1.00 97.25 86 LEU A O 1
ATOM 628 N N . ARG A 1 87 ? 0.857 5.274 0.731 1.00 97.00 87 ARG A N 1
ATOM 629 C CA . ARG A 1 87 ? 0.660 5.703 2.129 1.00 97.00 87 ARG A CA 1
ATOM 630 C C . ARG A 1 87 ? -0.535 5.008 2.781 1.00 97.00 87 ARG A C 1
ATOM 632 O O . ARG A 1 87 ? -0.471 4.650 3.959 1.00 97.00 87 ARG A O 1
ATOM 639 N N . ARG A 1 88 ? -1.619 4.782 2.030 1.00 95.69 88 ARG A N 1
ATOM 640 C CA . ARG A 1 88 ? -2.786 4.034 2.519 1.00 95.69 88 ARG A CA 1
ATOM 641 C C . ARG A 1 88 ? -2.438 2.575 2.808 1.00 95.69 88 ARG A C 1
ATOM 643 O O . ARG A 1 88 ? -2.818 2.091 3.872 1.00 95.69 88 ARG A O 1
ATOM 650 N N . VAL A 1 89 ? -1.711 1.914 1.908 1.00 94.50 89 VAL A N 1
ATOM 651 C CA . VAL A 1 89 ? -1.234 0.535 2.101 1.00 94.50 89 VAL A CA 1
ATOM 652 C C . VAL A 1 89 ? -0.367 0.439 3.355 1.00 94.50 89 VAL A C 1
ATOM 654 O O . VAL A 1 89 ? -0.657 -0.363 4.241 1.00 94.50 89 VAL A O 1
ATOM 657 N N . ILE A 1 90 ? 0.629 1.319 3.491 1.00 95.88 90 ILE A N 1
ATOM 658 C CA . ILE A 1 90 ? 1.504 1.364 4.671 1.00 95.88 90 ILE A CA 1
ATOM 659 C C . ILE A 1 90 ? 0.672 1.530 5.942 1.00 95.88 90 ILE A C 1
ATOM 661 O O . ILE A 1 90 ? 0.847 0.765 6.885 1.00 95.88 90 ILE A O 1
ATOM 665 N N . LYS A 1 91 ? -0.267 2.482 5.963 1.00 93.50 91 LYS A N 1
ATOM 666 C CA . LYS A 1 91 ? -1.147 2.715 7.115 1.00 93.50 91 LYS A CA 1
ATOM 667 C C . LYS A 1 91 ? -1.974 1.477 7.471 1.00 93.50 91 LYS A C 1
ATOM 669 O O . LYS A 1 91 ? -2.091 1.150 8.645 1.00 93.50 91 LYS A O 1
ATOM 674 N N . GLN A 1 92 ? -2.544 0.787 6.486 1.00 89.81 92 GLN A N 1
ATOM 675 C CA . GLN A 1 92 ? -3.334 -0.428 6.721 1.00 89.81 92 GLN A CA 1
ATOM 676 C C . GLN A 1 92 ? -2.489 -1.577 7.284 1.00 89.81 92 GLN A C 1
ATOM 678 O O . GLN A 1 92 ? -2.982 -2.363 8.090 1.00 89.81 92 GLN A O 1
ATOM 683 N N . LEU A 1 93 ? -1.223 -1.670 6.879 1.00 89.12 93 LEU A N 1
ATOM 684 C CA . LEU A 1 93 ? -0.315 -2.725 7.324 1.00 89.12 93 LEU A CA 1
ATOM 685 C C . LEU A 1 93 ? 0.329 -2.439 8.685 1.00 89.12 93 LEU A C 1
ATOM 687 O O . LEU A 1 93 ? 0.628 -3.383 9.415 1.00 89.12 93 LEU A O 1
ATOM 691 N N . THR A 1 94 ? 0.538 -1.170 9.038 1.00 89.00 94 THR A N 1
ATOM 692 C CA . THR A 1 94 ? 1.149 -0.778 10.319 1.00 89.00 94 THR A CA 1
ATOM 693 C C . THR A 1 94 ? 0.133 -0.586 11.435 1.00 89.00 94 THR A C 1
ATOM 695 O O . THR A 1 94 ? 0.482 -0.715 12.607 1.00 89.00 94 THR A O 1
ATOM 698 N N . GLN A 1 95 ? -1.124 -0.286 11.109 1.00 82.75 95 GLN A N 1
ATOM 699 C CA . GLN A 1 95 ? -2.158 -0.158 12.124 1.00 82.75 95 GLN A CA 1
ATOM 700 C C . GLN A 1 95 ? -2.598 -1.542 12.598 1.00 82.75 95 GLN A C 1
ATOM 702 O O . GLN A 1 95 ? -3.207 -2.311 11.855 1.00 82.75 95 GLN A O 1
ATOM 707 N N . ALA A 1 96 ? -2.321 -1.839 13.869 1.00 65.38 96 ALA A N 1
ATOM 708 C CA . ALA A 1 96 ? -2.968 -2.946 14.552 1.00 65.38 96 ALA A CA 1
ATOM 709 C C . ALA A 1 96 ? -4.496 -2.765 14.464 1.00 65.38 96 ALA A C 1
ATOM 711 O O . ALA A 1 96 ? -4.976 -1.626 14.577 1.00 65.38 96 ALA A O 1
ATOM 712 N N . PRO A 1 97 ? -5.277 -3.848 14.292 1.00 62.16 97 PRO A N 1
ATOM 713 C CA . PRO A 1 97 ? -6.715 -3.785 14.487 1.00 62.16 97 PRO A CA 1
ATOM 714 C C . PRO A 1 97 ? -6.959 -3.189 15.871 1.00 62.16 97 PRO A C 1
ATOM 716 O O . PRO A 1 97 ? -6.621 -3.788 16.890 1.00 62.16 97 PRO A O 1
ATOM 719 N N . THR A 1 98 ? -7.483 -1.967 15.922 1.00 66.44 98 THR A N 1
ATOM 720 C CA . THR A 1 98 ? -7.805 -1.355 17.206 1.00 66.44 98 THR A CA 1
ATOM 721 C C . THR A 1 98 ? -8.998 -2.117 17.750 1.00 66.44 98 THR A C 1
ATOM 723 O O . THR A 1 98 ? -10.107 -2.023 17.219 1.00 66.44 98 THR A O 1
ATOM 726 N N . ALA A 1 99 ? -8.758 -2.937 18.776 1.00 70.69 99 ALA A N 1
ATOM 727 C CA . ALA A 1 99 ? -9.829 -3.615 19.481 1.00 70.69 99 ALA A CA 1
ATOM 728 C C . ALA A 1 99 ? -10.847 -2.555 19.904 1.00 70.69 99 ALA A C 1
ATOM 730 O O . ALA A 1 99 ? -10.500 -1.556 20.544 1.00 70.69 99 ALA A O 1
ATOM 731 N N . ARG A 1 100 ? -12.105 -2.738 19.492 1.00 76.62 100 ARG A N 1
ATOM 732 C CA . ARG A 1 100 ? -13.172 -1.822 19.882 1.00 76.62 100 ARG A CA 1
ATOM 733 C C . ARG A 1 100 ? -13.268 -1.859 21.412 1.00 76.62 100 ARG A C 1
ATOM 735 O O . ARG A 1 100 ? -13.503 -2.939 21.954 1.00 76.62 100 ARG A O 1
ATOM 742 N N . PRO A 1 101 ? -13.131 -0.720 22.110 1.00 85.94 101 PRO A N 1
ATOM 743 C CA . PRO A 1 101 ? -13.266 -0.707 23.558 1.00 85.94 101 PRO A CA 1
ATOM 744 C C . PRO A 1 101 ? -14.655 -1.194 23.969 1.00 85.94 101 PRO A C 1
ATOM 746 O O . PRO A 1 101 ? -15.655 -0.816 23.355 1.00 85.94 101 PRO A O 1
ATOM 749 N N . THR A 1 102 ? -14.719 -2.010 25.018 1.00 91.88 102 THR A N 1
ATOM 750 C CA . THR A 1 102 ? -15.987 -2.493 25.584 1.00 91.88 102 THR A CA 1
ATOM 751 C C . THR A 1 102 ? -16.715 -1.406 26.372 1.00 91.88 102 THR A C 1
ATOM 753 O O . THR A 1 102 ? -17.931 -1.469 26.504 1.00 91.88 102 THR A O 1
ATOM 756 N N . HIS A 1 103 ? -15.999 -0.378 26.842 1.00 96.00 103 HIS A N 1
ATOM 757 C CA . HIS A 1 103 ? -16.532 0.725 27.643 1.00 96.00 103 HIS A CA 1
ATOM 758 C C . HIS A 1 103 ? -16.099 2.081 27.089 1.00 96.00 103 HIS A C 1
ATOM 760 O O . HIS A 1 103 ? -15.000 2.231 26.549 1.00 96.00 103 HIS A O 1
ATOM 766 N N . CYS A 1 104 ? -16.978 3.075 27.210 1.00 95.31 104 CYS A N 1
ATOM 767 C CA . CYS A 1 104 ? -16.687 4.435 26.778 1.00 95.31 104 CYS A CA 1
ATOM 768 C C . CYS A 1 104 ? -15.544 5.014 27.618 1.00 95.31 104 CYS A C 1
ATOM 770 O O . CYS A 1 104 ? -15.650 5.059 28.838 1.00 95.31 104 CYS A O 1
ATOM 772 N N . ARG A 1 105 ? -14.495 5.541 26.980 1.00 94.00 105 ARG A N 1
ATOM 773 C CA . ARG A 1 105 ? -13.334 6.117 27.685 1.00 94.00 105 ARG A CA 1
ATOM 774 C C . ARG A 1 105 ? -13.682 7.283 28.618 1.00 94.00 105 ARG A C 1
ATOM 776 O O . ARG A 1 105 ? -13.023 7.444 29.630 1.00 94.00 105 ARG A O 1
ATOM 783 N N . ASN A 1 106 ? -14.724 8.053 28.292 1.00 94.62 106 ASN A N 1
ATOM 784 C CA . ASN A 1 106 ? -15.191 9.169 29.119 1.00 94.62 106 ASN A CA 1
ATOM 785 C C . ASN A 1 106 ? -16.178 8.709 30.219 1.00 94.62 106 ASN A C 1
ATOM 787 O O . ASN A 1 106 ? -15.823 8.612 31.384 1.00 94.62 106 ASN A O 1
ATOM 791 N N . CYS A 1 107 ? -17.414 8.333 29.860 1.00 95.38 107 CYS A N 1
ATOM 792 C CA . CYS A 1 107 ? -18.438 7.985 30.860 1.00 95.38 107 CYS A CA 1
ATOM 793 C C . CYS A 1 107 ? -18.338 6.571 31.465 1.00 95.38 107 CYS A C 1
ATOM 795 O O . CYS A 1 107 ? -19.193 6.200 32.266 1.00 95.38 107 CYS A O 1
ATOM 797 N N . ARG A 1 108 ? -17.373 5.746 31.034 1.00 96.56 108 ARG A N 1
ATOM 798 C CA . ARG A 1 108 ? -17.166 4.342 31.446 1.00 96.56 108 ARG A CA 1
ATOM 799 C C . ARG A 1 108 ? -18.358 3.391 31.286 1.00 96.56 108 ARG A C 1
ATOM 801 O O . ARG A 1 108 ? -18.248 2.232 31.659 1.00 96.56 108 ARG A O 1
ATOM 808 N N . LYS A 1 109 ? -19.464 3.815 30.667 1.00 96.25 109 LYS A N 1
ATOM 809 C CA . LYS A 1 109 ? -20.610 2.941 30.369 1.00 96.25 109 LYS A CA 1
ATOM 810 C C . LYS A 1 109 ? -20.245 1.879 29.323 1.00 96.25 109 LYS A C 1
ATOM 812 O O . LYS A 1 109 ? -19.496 2.202 28.389 1.00 96.25 109 LYS A O 1
ATOM 817 N N . PRO A 1 110 ? -20.783 0.651 29.436 1.00 96.38 110 PRO A N 1
ATOM 818 C CA . PRO A 1 110 ? -20.537 -0.400 28.462 1.00 96.38 110 PRO A CA 1
ATOM 819 C C . PRO A 1 110 ? -21.140 -0.007 27.113 1.00 96.38 110 PRO A C 1
ATOM 821 O O . PRO A 1 110 ? -22.195 0.632 27.038 1.00 96.38 110 PRO A O 1
ATOM 824 N N . MET A 1 111 ? -20.438 -0.336 26.036 1.00 95.44 111 MET A N 1
ATOM 825 C CA . MET A 1 111 ? -20.779 0.101 24.691 1.00 95.44 111 MET A CA 1
ATOM 826 C C . MET A 1 111 ? -21.262 -1.048 23.828 1.00 95.44 111 MET A C 1
ATOM 828 O O . MET A 1 111 ? -20.757 -2.163 23.890 1.00 95.44 111 MET A O 1
ATOM 832 N N . THR A 1 112 ? -22.201 -0.735 22.946 1.00 94.31 112 THR A N 1
ATOM 833 C CA . THR A 1 112 ? -22.683 -1.652 21.926 1.00 94.31 112 THR A CA 1
ATOM 834 C C . THR A 1 112 ? -22.662 -1.015 20.538 1.00 94.31 112 THR A C 1
ATOM 836 O O . THR A 1 112 ? -22.420 0.183 20.365 1.00 94.31 112 THR A O 1
ATOM 839 N N . THR A 1 113 ? -22.896 -1.824 19.510 1.00 90.69 113 THR A N 1
ATOM 840 C CA . THR A 1 113 ? -22.977 -1.364 18.122 1.00 90.69 113 THR A CA 1
ATOM 841 C C . THR A 1 113 ? -24.380 -0.863 17.784 1.00 90.69 113 THR A C 1
ATOM 843 O O . THR A 1 113 ? -25.368 -1.325 18.352 1.00 90.69 113 THR A O 1
ATOM 846 N N . ARG A 1 114 ? -24.497 0.030 16.790 1.00 89.56 114 ARG A N 1
ATOM 847 C CA . ARG A 1 114 ? -25.805 0.505 16.295 1.00 89.56 114 ARG A CA 1
ATOM 848 C C . ARG A 1 114 ? -26.721 -0.626 15.815 1.00 89.56 114 ARG A C 1
ATOM 850 O O . ARG A 1 114 ? -27.931 -0.499 15.949 1.00 89.56 114 ARG A O 1
ATOM 857 N N . ARG A 1 115 ? -26.142 -1.706 15.271 1.00 89.19 115 ARG A N 1
ATOM 858 C CA . ARG A 1 115 ? -26.878 -2.868 14.744 1.00 89.19 115 ARG A CA 1
ATOM 859 C C . ARG A 1 115 ? -27.402 -3.795 15.842 1.00 89.19 115 ARG A C 1
ATOM 861 O O . ARG A 1 115 ? -28.415 -4.443 15.633 1.00 89.19 115 ARG A O 1
ATOM 868 N N . ARG A 1 116 ? -26.734 -3.861 16.998 1.00 88.56 116 ARG A N 1
ATOM 869 C CA . ARG A 1 116 ? -27.088 -4.771 18.099 1.00 88.56 116 ARG A CA 1
ATOM 870 C C . ARG A 1 116 ? -27.235 -3.998 19.404 1.00 88.56 116 ARG A C 1
ATOM 872 O O . ARG A 1 116 ? -26.375 -4.075 20.272 1.00 88.56 116 ARG A O 1
ATOM 879 N N . LYS A 1 117 ? -28.297 -3.206 19.539 1.00 90.25 117 LYS A N 1
ATOM 880 C CA . LYS A 1 117 ? -28.536 -2.436 20.767 1.00 90.25 117 LYS A CA 1
ATOM 881 C C . LYS A 1 117 ? -28.815 -3.393 21.931 1.00 90.25 117 LYS A C 1
ATOM 883 O O . LYS A 1 117 ? -29.675 -4.256 21.822 1.00 90.25 117 LYS A O 1
ATOM 888 N N . LEU A 1 118 ? -28.073 -3.233 23.021 1.00 92.12 118 LEU A N 1
ATOM 889 C CA . LEU A 1 118 ? -28.260 -3.963 24.271 1.00 92.12 118 LEU A CA 1
ATOM 890 C C . LEU A 1 118 ? -28.790 -2.986 25.316 1.00 92.12 118 LEU A C 1
ATOM 892 O O . LEU A 1 118 ? -28.343 -1.838 25.374 1.00 92.12 118 LEU A O 1
ATOM 896 N N . VAL A 1 119 ? -29.735 -3.437 26.138 1.00 93.19 119 VAL A N 1
ATOM 897 C CA . VAL A 1 119 ? -30.260 -2.632 27.246 1.00 93.19 119 VAL A CA 1
ATOM 898 C C . VAL A 1 119 ? -29.114 -2.291 28.210 1.00 93.19 119 VAL A C 1
ATOM 900 O O . VAL A 1 119 ? -28.188 -3.079 28.404 1.00 93.19 119 VAL A O 1
ATOM 903 N N . GLY A 1 120 ? -29.115 -1.065 28.738 1.00 91.69 120 GLY A N 1
ATOM 904 C CA . GLY A 1 120 ? -28.055 -0.558 29.620 1.00 91.69 120 GLY A CA 1
ATOM 905 C C . GLY A 1 120 ? -26.737 -0.179 28.926 1.00 91.69 120 GLY A C 1
ATOM 906 O O . GLY A 1 120 ? -25.856 0.375 29.580 1.00 91.69 120 GLY A O 1
ATOM 907 N N . HIS A 1 121 ? -26.594 -0.416 27.616 1.00 95.56 121 HIS A N 1
ATOM 908 C CA . HIS A 1 121 ? -25.389 -0.071 26.856 1.00 95.56 121 HIS A CA 1
ATOM 909 C C . HIS A 1 121 ? -25.569 1.215 26.050 1.00 95.56 121 HIS A C 1
ATOM 911 O O . HIS A 1 121 ? -26.638 1.500 25.507 1.00 95.56 121 HIS A O 1
ATOM 917 N N . VAL A 1 122 ? -24.488 1.978 25.908 1.00 95.75 122 VAL A N 1
ATOM 918 C CA . VAL A 1 122 ? -24.448 3.166 25.045 1.00 95.75 122 VAL A CA 1
ATOM 919 C C . VAL A 1 122 ? -23.921 2.812 23.653 1.00 95.75 122 VAL A C 1
ATOM 921 O O . VAL A 1 122 ? -23.194 1.841 23.470 1.00 95.75 122 VAL A O 1
ATOM 924 N N . ILE A 1 123 ? -24.272 3.594 22.635 1.00 95.00 123 ILE A N 1
ATOM 925 C CA . ILE A 1 123 ? -23.832 3.322 21.260 1.00 95.00 123 ILE A CA 1
ATOM 926 C C . ILE A 1 123 ? -22.382 3.782 21.077 1.00 95.00 123 ILE A C 1
ATOM 928 O O . ILE A 1 123 ? -22.074 4.943 21.337 1.00 95.00 123 ILE A O 1
ATOM 932 N N . HIS A 1 124 ? -21.507 2.893 20.600 1.00 92.81 124 HIS A N 1
ATOM 933 C CA . HIS A 1 124 ? -20.151 3.241 20.172 1.00 92.81 124 HIS A CA 1
ATOM 934 C C . HIS A 1 124 ? -20.181 4.042 18.864 1.00 92.81 124 HIS A C 1
ATOM 936 O O . HIS A 1 124 ? -20.717 3.565 17.859 1.00 92.81 124 HIS A O 1
ATOM 942 N N . GLU A 1 125 ? -19.491 5.182 18.836 1.00 89.50 125 GLU A N 1
ATOM 943 C CA . GLU A 1 125 ? -19.311 6.003 17.634 1.00 89.50 125 GLU A CA 1
ATOM 944 C C . GLU A 1 125 ? -17.912 5.765 17.029 1.00 89.50 125 GLU A C 1
ATOM 946 O O . GLU A 1 125 ? -17.764 4.962 16.107 1.00 89.50 125 GLU A O 1
ATOM 951 N N . GLY A 1 126 ? -16.871 6.355 17.627 1.00 85.25 126 GLY A N 1
ATOM 952 C CA . GLY A 1 126 ? -15.462 6.266 17.227 1.00 85.25 126 GLY A CA 1
ATOM 953 C C . GLY A 1 126 ? -14.535 6.789 18.334 1.00 85.25 126 GLY A C 1
ATOM 954 O O . GLY A 1 126 ? -15.008 7.369 19.310 1.00 85.25 126 GLY A O 1
ATOM 955 N N . GLY A 1 127 ? -13.223 6.543 18.227 1.00 85.38 127 GLY A N 1
ATOM 956 C CA . GLY A 1 127 ? -12.230 7.020 19.211 1.00 85.38 127 GLY A CA 1
ATOM 957 C C . GLY A 1 127 ? -12.326 6.377 20.604 1.00 85.38 127 GLY A C 1
ATOM 958 O O . GLY A 1 127 ? -11.728 6.865 21.558 1.00 85.38 127 GLY A O 1
ATOM 959 N N . GLY A 1 128 ? -13.089 5.288 20.743 1.00 90.50 128 GLY A N 1
ATOM 960 C CA . GLY A 1 128 ? -13.367 4.665 22.038 1.00 90.50 128 GLY A CA 1
ATOM 961 C C . GLY A 1 128 ? -14.418 5.396 22.875 1.00 90.50 128 GLY A C 1
ATOM 962 O O . GLY A 1 128 ? -14.454 5.219 24.092 1.00 90.50 128 GLY A O 1
ATOM 963 N N . MET A 1 129 ? -15.270 6.211 22.249 1.00 94.50 129 MET A N 1
ATOM 964 C CA . MET A 1 129 ? -16.332 6.951 22.927 1.00 94.50 129 MET A CA 1
ATOM 965 C C . MET A 1 129 ? -17.729 6.563 22.458 1.00 94.50 129 MET A C 1
ATOM 967 O O . MET A 1 129 ? -17.946 6.106 21.329 1.00 94.50 129 MET A O 1
ATOM 971 N N . CYS A 1 130 ? -18.695 6.799 23.346 1.00 95.69 130 CYS A N 1
ATOM 972 C CA . CYS A 1 130 ? -20.100 6.704 23.005 1.00 95.69 130 CYS A CA 1
ATOM 973 C C . CYS A 1 130 ? -20.581 7.937 22.232 1.00 95.69 130 CYS A C 1
ATOM 975 O O . CYS A 1 130 ? -19.974 9.007 22.309 1.00 95.69 130 CYS A O 1
ATOM 977 N N . THR A 1 131 ? -21.706 7.811 21.527 1.00 95.00 131 THR A N 1
ATOM 978 C CA . THR A 1 131 ? -22.287 8.899 20.724 1.00 95.00 131 THR A CA 1
ATOM 979 C C . THR A 1 131 ? -22.524 10.182 21.536 1.00 95.00 131 THR A C 1
ATOM 981 O O . THR A 1 131 ? -22.293 11.272 21.021 1.00 95.00 131 THR A O 1
ATOM 984 N N . ALA A 1 132 ? -22.934 10.080 22.807 1.00 94.69 132 ALA A N 1
ATOM 985 C CA . ALA A 1 132 ? -23.167 11.248 23.663 1.00 94.69 132 ALA A CA 1
ATOM 986 C C . ALA A 1 132 ? -21.859 11.970 24.030 1.00 94.69 132 ALA A C 1
ATOM 988 O O . ALA A 1 132 ? -21.737 13.171 23.805 1.00 94.69 132 ALA A O 1
ATOM 989 N N . CYS A 1 133 ? -20.857 11.232 24.522 1.00 95.69 133 CYS A N 1
ATOM 990 C CA . CYS A 1 133 ? -19.552 11.798 24.870 1.00 95.69 133 CYS A CA 1
ATOM 991 C C . CYS A 1 133 ? -18.828 12.367 23.644 1.00 95.69 133 CYS A C 1
ATOM 993 O O . CYS A 1 133 ? -18.225 13.428 23.747 1.00 95.69 133 CYS A O 1
ATOM 995 N N . ARG A 1 134 ? -18.929 11.711 22.479 1.00 94.06 134 ARG A N 1
ATOM 996 C CA . ARG A 1 134 ? -18.318 12.205 21.238 1.00 94.06 134 ARG A CA 1
ATOM 997 C C . ARG A 1 134 ? -18.935 13.527 20.781 1.00 94.06 134 ARG A C 1
ATOM 999 O O . ARG A 1 134 ? -18.208 14.422 20.375 1.00 94.06 134 ARG A O 1
ATOM 1006 N N . ARG A 1 135 ? -20.263 13.660 20.863 1.00 93.25 135 ARG A N 1
ATOM 1007 C CA . ARG A 1 135 ? -20.952 14.922 20.549 1.00 93.25 135 ARG A CA 1
ATOM 1008 C C . ARG A 1 135 ? -20.589 16.038 21.527 1.00 93.25 135 ARG A C 1
ATOM 1010 O O . ARG A 1 135 ? -20.503 17.180 21.103 1.00 93.25 135 ARG A O 1
ATOM 1017 N N . ALA A 1 136 ? -20.406 15.717 22.808 1.00 92.69 136 ALA A N 1
ATOM 1018 C CA . ALA A 1 136 ? -19.958 16.691 23.800 1.00 92.69 136 ALA A CA 1
ATOM 1019 C C . ALA A 1 136 ? -18.540 17.188 23.482 1.00 92.69 136 ALA A C 1
ATOM 1021 O O . ALA A 1 136 ? -18.335 18.389 23.391 1.00 92.69 136 ALA A O 1
ATOM 1022 N N . GLU A 1 137 ? -17.605 16.273 23.207 1.00 90.88 137 GLU A N 1
ATOM 1023 C CA . GLU A 1 137 ? -16.230 16.615 22.818 1.00 90.88 137 GLU A CA 1
ATOM 1024 C C . GLU A 1 137 ? -16.188 17.504 21.564 1.00 90.88 137 GLU A C 1
ATOM 1026 O O . GLU A 1 137 ? -15.506 18.519 21.557 1.00 90.88 137 GLU A O 1
ATOM 1031 N N . GLN A 1 138 ? -16.972 17.180 20.531 1.00 89.25 138 GLN A N 1
ATOM 1032 C CA . GLN A 1 138 ? -17.042 17.970 19.292 1.00 89.25 138 GLN A CA 1
ATOM 1033 C C . GLN A 1 138 ? -17.616 19.380 19.466 1.00 89.25 138 GLN A C 1
ATOM 1035 O O . GLN A 1 138 ? -17.432 20.206 18.584 1.00 89.25 138 GLN A O 1
ATOM 1040 N N . ARG A 1 139 ? -18.358 19.645 20.545 1.00 88.25 139 ARG A N 1
ATOM 1041 C CA . ARG A 1 139 ? -18.870 20.989 20.859 1.00 88.25 139 ARG A CA 1
ATOM 1042 C C . ARG A 1 139 ? -17.871 21.824 21.655 1.00 88.25 139 ARG A C 1
ATOM 1044 O O . ARG A 1 139 ? -18.070 23.024 21.781 1.00 88.25 139 ARG A O 1
ATOM 1051 N N . SER A 1 140 ? -16.870 21.177 22.245 1.00 80.06 140 SER A N 1
ATOM 1052 C CA . SER A 1 140 ? -15.839 21.805 23.075 1.00 80.06 140 SER A CA 1
ATOM 1053 C C . SER A 1 140 ? -14.506 21.983 22.342 1.00 80.06 140 SER A C 1
ATOM 1055 O O . SER A 1 140 ? -13.568 22.495 22.945 1.00 80.06 140 SER A O 1
ATOM 1057 N N . ALA A 1 141 ? -14.422 21.530 21.090 1.00 68.12 141 ALA A N 1
ATOM 1058 C CA . ALA A 1 141 ? -13.290 21.701 20.185 1.00 68.12 141 ALA A CA 1
ATOM 1059 C C . ALA A 1 141 ? -13.606 22.798 19.166 1.00 68.12 141 ALA A C 1
ATOM 1061 O O . ALA A 1 141 ? -12.662 23.530 18.805 1.00 68.12 141 ALA A O 1
#

Radius of gyration: 21.78 Å; chains: 1; bounding box: 51×38×57 Å

Foldseek 3Di:
DPPDFPCPPAPQFFADPDDDPSCPDPSVQVSLCCLQPPGDLVRLLVQLVCQQAVCPDPPDPDGWGDDGGQTSSDHIHRDPVSNVVSVVSNCVSPDDPPDQDQAAPPPRFGEDDPVDDDPRHAHDDDPSHGPVVVVVVVVVD

Sequence (141 aa):
MNEQPPCLGLPGFLRPKDTSGWQVLPATIAAKALCSDRCPRDTFLACARSALTAGTCFGEEEPRVADGVVMAGIVCRGDALTEKALRRVIKQLTQAPTARPTHCRNCRKPMTTRRRKLVGHVIHEGGGMCTACRRAEQRSA